Protein AF-A0A5S9MA91-F1 (afdb_monomer)

Solvent-accessible surface area (backbone atoms only — not comparable to full-atom values): 8675 Å² total; per-residue (Å²): 81,80,65,46,77,60,88,56,81,51,82,74,43,15,65,42,78,75,63,24,54,48,38,37,51,51,50,48,46,37,47,71,76,61,65,40,94,49,82,35,64,56,64,56,69,29,48,44,19,36,21,28,83,87,70,47,74,22,49,29,21,52,36,52,41,58,44,65,76,66,60,48,94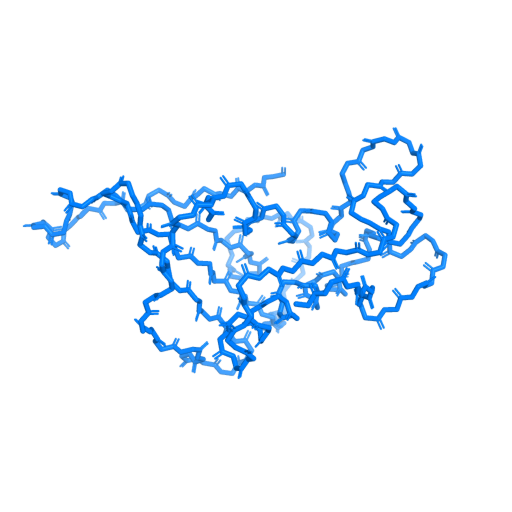,85,45,42,79,48,93,58,74,48,58,85,46,89,57,29,41,38,48,35,32,40,42,93,69,28,40,38,36,40,39,42,43,68,59,81,74,96,70,83,75,98,62,104,67,94,77,72,76,53,67,39,37,40,75,43,58,63,85,57,77,85,46,101,76,70,83,77,71,77,52,68,85,128

Organism: Bacillus safensis (NCBI:txid561879)

pLDDT: mean 78.67, std 24.26, range [30.45, 97.81]

Nearest PDB structures (foldseek):
  3kl5-assembly3_C  TM=1.006E+00  e=1.130E-16  Bacillus subtilis
  4qaw-assembly1_A  TM=1.003E+00  e=7.756E-16  Paenibacillus barcinonensis
  3kl3-assembly4_D  TM=1.000E+00  e=9.346E-16  Bacillus subtilis subsp. subtilis str. 168
  4qaw-assembly2_B  TM=1.003E+00  e=1.275E-15  Paenibacillus barcinonensis
  4qaw-assembly7_G  TM=1.002E+00  e=1.851E-15  Paenibacillus barcinonensis

Secondary structure (DSSP, 8-state):
------S---TT-TT-TTTTHHHHHHHHHHHHTS--S----S-SBSTTSSB-TTSPBPHHHHHHHHHHTTS-TT-EEE---S-SBTTEEEEEEEETTEEE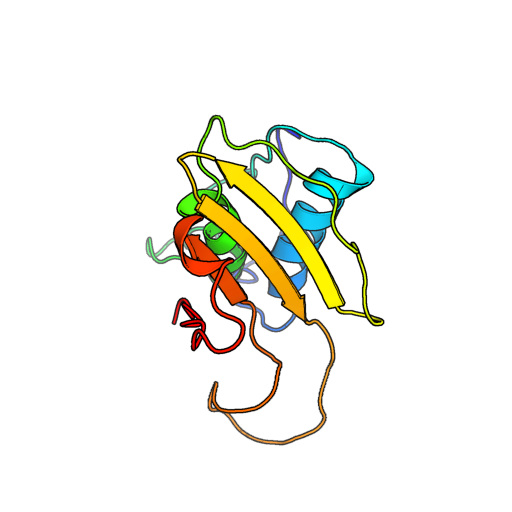EEEEE------------SSS---EEEEEEGGGGG-TT-----B---

Structure (mmCIF, N/CA/C/O backbone):
data_AF-A0A5S9MA91-F1
#
_entry.id   AF-A0A5S9MA91-F1
#
loop_
_atom_site.group_PDB
_atom_site.id
_atom_site.type_symbol
_atom_site.label_atom_id
_atom_site.label_alt_id
_atom_site.label_comp_id
_atom_site.label_asym_id
_atom_site.label_entity_id
_atom_site.label_seq_id
_atom_site.pdbx_PDB_ins_code
_atom_site.Cartn_x
_atom_site.Cartn_y
_atom_site.Cartn_z
_atom_site.occupancy
_atom_site.B_iso_or_equiv
_atom_site.auth_seq_id
_atom_site.auth_comp_id
_atom_site.auth_asym_id
_atom_site.auth_atom_id
_atom_site.pdbx_PDB_model_num
ATOM 1 N N . MET A 1 1 ? -8.076 6.305 -5.032 1.00 91.94 1 MET A N 1
ATOM 2 C CA . MET A 1 1 ? -6.918 6.538 -5.912 1.00 91.94 1 MET A CA 1
ATOM 3 C C . MET A 1 1 ? -6.776 5.333 -6.844 1.00 91.94 1 MET A C 1
ATOM 5 O O . MET A 1 1 ? -6.549 4.227 -6.361 1.00 91.94 1 MET A O 1
ATOM 9 N N . THR A 1 2 ? -7.036 5.520 -8.142 1.00 96.31 2 THR A N 1
ATOM 10 C CA . THR A 1 2 ? -7.237 4.436 -9.132 1.00 96.31 2 THR A CA 1
ATOM 11 C C . THR A 1 2 ? -6.019 4.122 -10.001 1.00 96.31 2 THR A C 1
ATOM 13 O O . THR A 1 2 ? -6.044 3.127 -10.717 1.00 96.31 2 THR A O 1
ATOM 16 N N . GLU A 1 3 ? -4.969 4.934 -9.940 1.00 96.69 3 GLU A N 1
ATOM 17 C CA . GLU A 1 3 ? -3.730 4.724 -10.683 1.00 96.69 3 GLU A CA 1
ATOM 18 C C . GLU A 1 3 ? -2.600 5.530 -10.045 1.00 96.69 3 GLU A C 1
ATOM 20 O O . GLU A 1 3 ? -2.739 6.735 -9.833 1.00 96.69 3 GLU A O 1
ATOM 25 N N . VAL A 1 4 ? -1.468 4.876 -9.777 1.00 97.81 4 VAL A N 1
ATOM 26 C CA . VAL A 1 4 ? -0.200 5.545 -9.464 1.00 97.81 4 VAL A CA 1
ATOM 27 C C . VAL A 1 4 ? 0.979 4.580 -9.602 1.00 97.81 4 VAL A C 1
ATOM 29 O O . VAL A 1 4 ? 0.840 3.364 -9.434 1.00 97.81 4 VAL A O 1
ATOM 32 N N . TYR A 1 5 ? 2.169 5.133 -9.816 1.00 95.50 5 TYR A N 1
ATOM 33 C CA . TYR A 1 5 ? 3.444 4.530 -9.434 1.00 95.50 5 TYR A CA 1
ATOM 34 C C . TYR A 1 5 ? 4.227 5.545 -8.591 1.00 95.50 5 TYR A C 1
ATOM 36 O O . TYR A 1 5 ? 4.184 6.744 -8.852 1.00 95.50 5 TYR A O 1
ATOM 44 N N . TYR A 1 6 ? 4.922 5.088 -7.552 1.00 97.00 6 TYR A N 1
ATOM 45 C CA . TYR A 1 6 ? 5.633 5.966 -6.617 1.00 97.00 6 TYR A CA 1
ATOM 46 C C . TYR A 1 6 ? 6.893 5.276 -6.069 1.00 97.00 6 TYR A C 1
ATOM 48 O O . TYR A 1 6 ? 6.843 4.073 -5.809 1.00 97.00 6 TYR A O 1
ATOM 56 N N . PRO A 1 7 ? 8.023 5.975 -5.855 1.00 96.31 7 PRO A N 1
ATOM 57 C CA . PRO A 1 7 ? 8.272 7.400 -6.118 1.00 96.31 7 PRO A CA 1
ATOM 58 C C . PRO A 1 7 ? 8.673 7.721 -7.568 1.00 96.31 7 PRO A C 1
ATOM 60 O O . PRO A 1 7 ? 8.710 8.883 -7.952 1.00 96.31 7 PRO A O 1
ATOM 63 N N . ASN A 1 8 ? 8.996 6.708 -8.372 1.00 96.75 8 ASN A N 1
ATOM 64 C CA . ASN A 1 8 ? 9.442 6.853 -9.759 1.00 96.75 8 ASN A CA 1
ATOM 65 C C . ASN A 1 8 ? 9.072 5.604 -10.581 1.00 96.75 8 ASN A C 1
ATOM 67 O O . ASN A 1 8 ? 8.638 4.582 -10.034 1.00 96.75 8 ASN A O 1
ATOM 71 N N . SER A 1 9 ? 9.287 5.683 -11.892 1.00 96.19 9 SER A N 1
ATOM 72 C CA . SER A 1 9 ? 9.141 4.585 -12.855 1.00 96.19 9 SER A CA 1
ATOM 73 C C . SER A 1 9 ? 10.485 4.155 -13.462 1.00 96.19 9 SER A C 1
ATOM 75 O O . SER A 1 9 ? 10.520 3.600 -14.560 1.00 96.19 9 SER A O 1
ATOM 77 N N . ASP A 1 10 ? 11.592 4.376 -12.743 1.00 97.50 10 ASP A N 1
ATOM 78 C CA . ASP A 1 10 ? 12.938 4.017 -13.194 1.00 97.50 10 ASP A CA 1
ATOM 79 C C . ASP A 1 10 ? 13.037 2.522 -13.515 1.00 97.50 10 ASP A C 1
ATOM 81 O O . ASP A 1 10 ? 12.526 1.667 -12.780 1.00 97.50 10 ASP A O 1
ATOM 85 N N . ASN A 1 11 ? 13.771 2.182 -14.571 1.00 95.12 11 ASN A N 1
ATOM 86 C CA . ASN A 1 11 ? 14.026 0.787 -14.914 1.00 95.12 11 ASN A CA 1
ATOM 87 C C . ASN A 1 11 ? 14.760 0.057 -13.771 1.00 95.12 11 ASN A C 1
ATOM 89 O O . ASN A 1 11 ? 15.696 0.586 -13.171 1.00 95.12 11 ASN A O 1
ATOM 93 N N . ASN A 1 12 ? 14.331 -1.179 -13.486 1.00 94.44 12 ASN A N 1
ATOM 94 C CA . ASN A 1 12 ? 14.886 -2.063 -12.448 1.00 94.44 12 ASN A CA 1
ATOM 95 C C . ASN A 1 12 ? 14.961 -1.444 -11.034 1.00 94.44 12 ASN A C 1
ATOM 97 O O . ASN A 1 12 ? 15.880 -1.727 -10.266 1.00 94.44 12 ASN A O 1
ATOM 101 N N . SER A 1 13 ? 13.997 -0.593 -10.674 1.00 94.19 13 SER A N 1
ATOM 102 C CA . SER A 1 13 ? 13.956 0.109 -9.381 1.00 94.19 13 SER A CA 1
ATOM 103 C C . SER A 1 13 ? 13.134 -0.591 -8.296 1.00 94.19 13 SER A C 1
ATOM 105 O O . SER A 1 13 ? 13.219 -0.215 -7.127 1.00 94.19 13 SER A O 1
ATOM 107 N N . ALA A 1 14 ? 12.350 -1.618 -8.639 1.00 92.88 14 ALA A N 1
ATOM 108 C CA . ALA A 1 14 ? 11.348 -2.185 -7.734 1.00 92.88 14 ALA A CA 1
ATOM 109 C C . ALA A 1 14 ? 11.909 -2.792 -6.428 1.00 92.88 14 ALA A C 1
ATOM 111 O O . ALA A 1 14 ? 11.177 -2.899 -5.440 1.00 92.88 14 ALA A O 1
ATOM 112 N N . ASP A 1 15 ? 13.194 -3.160 -6.414 1.00 92.31 15 ASP A N 1
ATOM 113 C CA . ASP A 1 15 ? 13.888 -3.750 -5.262 1.00 92.31 15 ASP A CA 1
ATOM 114 C C . ASP A 1 15 ? 14.831 -2.780 -4.530 1.00 92.31 15 ASP A C 1
ATOM 116 O O . ASP A 1 15 ? 15.489 -3.172 -3.564 1.00 92.31 15 ASP A O 1
ATOM 120 N N . ARG A 1 16 ? 14.888 -1.502 -4.936 1.00 90.06 16 ARG A N 1
ATOM 121 C CA . ARG A 1 16 ? 15.727 -0.498 -4.267 1.00 90.06 16 ARG A CA 1
ATOM 122 C C . ARG A 1 16 ? 15.269 -0.292 -2.822 1.00 90.06 16 ARG A C 1
ATOM 124 O O . ARG A 1 16 ? 14.109 0.021 -2.548 1.00 90.06 16 ARG A O 1
ATOM 131 N N . TRP A 1 17 ? 16.206 -0.412 -1.887 1.00 86.62 17 TRP A N 1
ATOM 132 C CA . TRP A 1 17 ? 15.985 -0.170 -0.463 1.00 86.62 17 TRP A CA 1
ATOM 133 C C . TRP A 1 17 ? 16.955 0.903 0.044 1.00 86.62 17 TRP A C 1
ATOM 135 O O . TRP A 1 17 ? 18.137 0.824 -0.289 1.00 86.62 17 TRP A O 1
ATOM 145 N N . PRO A 1 18 ? 16.508 1.899 0.835 1.00 90.31 18 PRO A N 1
ATOM 146 C CA . PRO A 1 18 ? 15.183 2.055 1.454 1.00 90.31 18 PRO A CA 1
ATOM 147 C C . PRO A 1 18 ? 14.112 2.719 0.568 1.00 90.31 18 PRO A C 1
ATOM 149 O O . PRO A 1 18 ? 13.025 3.000 1.061 1.00 90.31 18 PRO A O 1
ATOM 152 N N . GLU A 1 19 ? 14.377 2.964 -0.721 1.00 88.38 19 GLU A N 1
ATOM 153 C CA . GLU A 1 19 ? 13.454 3.665 -1.638 1.00 88.38 19 GLU A CA 1
ATOM 154 C C . GLU A 1 19 ? 12.033 3.068 -1.641 1.00 88.38 19 GLU A C 1
ATOM 156 O O . GLU A 1 19 ? 11.048 3.804 -1.575 1.00 88.38 19 GLU A O 1
ATOM 161 N N . ALA A 1 20 ? 11.910 1.737 -1.635 1.00 90.12 20 ALA A N 1
ATOM 162 C CA . ALA A 1 20 ? 10.619 1.050 -1.642 1.00 90.12 20 ALA A CA 1
ATOM 163 C C . ALA A 1 20 ? 9.721 1.364 -0.425 1.00 90.12 20 ALA A C 1
ATOM 165 O O . ALA A 1 20 ? 8.503 1.219 -0.539 1.00 90.12 20 ALA A O 1
ATOM 166 N N . LEU A 1 21 ? 10.273 1.838 0.705 1.00 90.25 21 LEU A N 1
ATOM 167 C CA . LEU A 1 21 ? 9.471 2.330 1.839 1.00 90.25 21 LEU A CA 1
ATOM 168 C C . LEU A 1 21 ? 8.604 3.538 1.461 1.00 90.25 21 LEU A C 1
ATOM 170 O O . LEU A 1 21 ? 7.577 3.776 2.091 1.00 90.25 21 LEU A O 1
ATOM 174 N N . GLY A 1 22 ? 8.971 4.281 0.412 1.00 92.88 22 GLY A N 1
ATOM 175 C CA . GLY A 1 22 ? 8.135 5.357 -0.117 1.00 92.88 22 GLY A CA 1
ATOM 176 C C . GLY A 1 22 ? 6.763 4.864 -0.587 1.00 92.88 22 GLY A C 1
ATOM 177 O O . GLY A 1 22 ? 5.791 5.604 -0.498 1.00 92.88 22 GLY A O 1
ATOM 178 N N . VAL A 1 23 ? 6.642 3.604 -1.024 1.00 95.81 23 VAL A N 1
ATOM 179 C CA . VAL A 1 23 ? 5.350 3.028 -1.437 1.00 95.81 23 VAL A CA 1
ATOM 180 C C . VAL A 1 23 ? 4.409 2.874 -0.248 1.00 95.81 23 VAL A C 1
ATOM 182 O O . VAL A 1 23 ? 3.241 3.243 -0.341 1.00 95.81 23 VAL A O 1
ATOM 185 N N . SER A 1 24 ? 4.894 2.333 0.870 1.00 94.12 24 SER A N 1
ATOM 186 C CA . SER A 1 24 ? 4.052 2.137 2.051 1.00 94.12 24 SER A CA 1
ATOM 187 C C . SER A 1 24 ? 3.661 3.468 2.689 1.00 94.12 24 SER 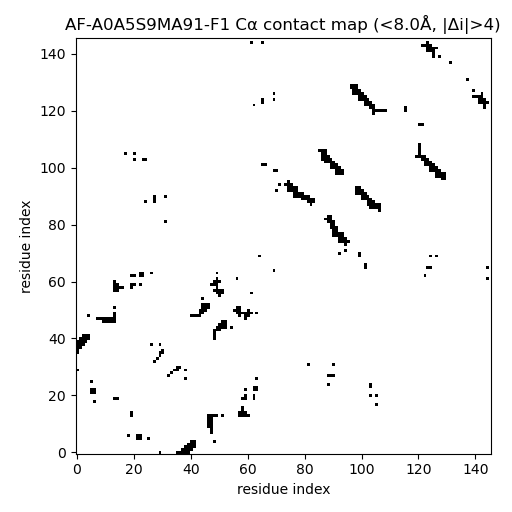A C 1
ATOM 189 O O . SER A 1 24 ? 2.509 3.627 3.085 1.00 94.12 24 SER A O 1
ATOM 191 N N . GLU A 1 25 ? 4.573 4.441 2.722 1.00 94.69 25 GLU A N 1
ATOM 192 C CA . GLU A 1 25 ? 4.274 5.816 3.133 1.00 94.69 25 GLU A CA 1
ATOM 193 C C . GLU A 1 25 ? 3.205 6.461 2.240 1.00 94.69 25 GLU A C 1
ATOM 195 O O . GLU A 1 25 ? 2.254 7.051 2.746 1.00 94.69 25 GLU A O 1
ATOM 200 N N . HIS A 1 26 ? 3.306 6.305 0.918 1.00 97.19 26 HIS A N 1
ATOM 201 C CA . HIS A 1 26 ? 2.324 6.866 -0.008 1.00 97.19 26 HIS A CA 1
ATOM 202 C C . HIS A 1 26 ? 0.932 6.238 0.174 1.00 97.19 26 HIS A C 1
ATOM 204 O O . HIS A 1 26 ? -0.080 6.943 0.150 1.00 97.19 26 HIS A O 1
ATOM 210 N N . ILE A 1 27 ? 0.864 4.925 0.431 1.00 97.06 27 ILE A N 1
ATOM 211 C CA . ILE A 1 27 ? -0.393 4.256 0.798 1.00 97.06 27 ILE A CA 1
ATOM 212 C C . ILE A 1 27 ? -0.913 4.793 2.133 1.00 97.06 27 ILE A C 1
ATOM 214 O O . ILE A 1 27 ? -2.099 5.085 2.236 1.00 97.06 27 ILE A O 1
ATOM 218 N N . HIS A 1 28 ? -0.053 4.959 3.141 1.00 95.75 28 HIS A N 1
ATOM 219 C CA . HIS A 1 28 ? -0.447 5.520 4.432 1.00 95.75 28 HIS A CA 1
ATOM 220 C C . HIS A 1 28 ? -1.077 6.909 4.274 1.00 95.75 28 HIS A C 1
ATOM 222 O O . HIS A 1 28 ? -2.207 7.102 4.717 1.00 95.75 28 HIS A O 1
ATOM 228 N N . HIS A 1 29 ? -0.412 7.834 3.577 1.00 96.50 29 HIS A N 1
ATOM 229 C CA . HIS A 1 29 ? -0.948 9.177 3.321 1.00 96.50 29 HIS A CA 1
ATOM 230 C C . HIS A 1 29 ? -2.251 9.130 2.527 1.00 96.50 29 HIS A C 1
ATOM 232 O O . HIS A 1 29 ? -3.202 9.832 2.858 1.00 96.50 29 HIS A O 1
ATOM 238 N N . SER A 1 30 ? -2.349 8.234 1.543 1.00 96.94 30 SER A N 1
ATOM 239 C CA . SER A 1 30 ? -3.595 8.030 0.796 1.00 96.94 30 SER A CA 1
ATOM 240 C C . SER A 1 30 ? -4.756 7.607 1.709 1.00 96.94 30 SER A C 1
ATOM 242 O O . SER A 1 30 ? -5.878 8.076 1.548 1.00 96.94 30 SER A O 1
ATOM 244 N N . MET A 1 31 ? -4.498 6.721 2.670 1.00 95.12 31 MET A N 1
ATOM 245 C CA . MET A 1 31 ? -5.528 6.177 3.559 1.00 95.12 31 MET A CA 1
ATOM 246 C C . MET A 1 31 ? -5.882 7.123 4.712 1.00 95.12 31 MET A C 1
ATOM 248 O O . MET A 1 31 ? -7.029 7.130 5.149 1.00 95.12 31 MET A O 1
ATOM 252 N N . VAL A 1 32 ? -4.899 7.853 5.248 1.00 94.94 32 VAL A N 1
ATOM 253 C CA . VAL A 1 32 ? -5.038 8.663 6.469 1.00 94.94 32 VAL A CA 1
ATOM 254 C C . VAL A 1 32 ? -5.328 10.130 6.169 1.00 94.94 32 VAL A C 1
ATOM 256 O O . VAL A 1 32 ? -6.187 10.699 6.828 1.00 94.94 32 VAL A O 1
ATOM 259 N N . GLU A 1 33 ? -4.638 10.735 5.200 1.00 94.31 33 GLU A N 1
ATOM 260 C CA . GLU A 1 33 ? -4.813 12.157 4.856 1.00 94.31 33 GLU A CA 1
ATOM 261 C C . GLU A 1 33 ? -5.806 12.345 3.702 1.00 94.31 33 GLU A C 1
ATOM 263 O O . GLU A 1 33 ? -6.538 13.327 3.662 1.00 94.31 33 GLU A O 1
ATOM 268 N N . GLY A 1 34 ? -5.830 11.409 2.748 1.00 93.94 34 GLY A N 1
ATOM 269 C CA . GLY A 1 34 ? -6.705 11.477 1.573 1.00 93.94 34 GLY A CA 1
ATOM 270 C C . GLY A 1 34 ? -8.057 10.777 1.723 1.00 93.94 34 GLY A C 1
ATOM 271 O O . GLY A 1 34 ? -8.844 10.806 0.781 1.00 93.94 34 GLY A O 1
ATOM 272 N N . ASP A 1 35 ? -8.300 10.092 2.847 1.00 95.50 35 ASP A N 1
ATOM 273 C CA . ASP A 1 35 ? -9.498 9.273 3.103 1.00 95.50 35 ASP A CA 1
ATOM 274 C C . ASP A 1 35 ? -9.884 8.326 1.948 1.00 95.50 35 ASP A C 1
ATOM 276 O O . ASP A 1 35 ? -11.049 7.971 1.741 1.00 95.50 35 ASP A O 1
ATOM 280 N N . PHE A 1 36 ? -8.893 7.865 1.176 1.00 97.00 36 PHE A N 1
ATOM 281 C CA . PHE A 1 36 ? -9.155 6.964 0.065 1.00 97.00 36 PHE A CA 1
ATOM 282 C C . PHE A 1 36 ? -9.600 5.589 0.568 1.00 97.00 36 PHE A C 1
ATOM 284 O O . PHE A 1 36 ? -8.974 4.977 1.428 1.00 97.00 36 PHE A O 1
ATOM 291 N N . GLN A 1 37 ? -10.636 5.043 -0.067 1.00 96.69 37 GLN A N 1
ATOM 292 C CA . GLN A 1 37 ? -11.127 3.686 0.205 1.00 96.69 37 GLN A CA 1
ATOM 293 C C . GLN A 1 37 ? -10.419 2.612 -0.637 1.00 96.69 37 GLN A C 1
ATOM 295 O O . GLN A 1 37 ? -10.530 1.418 -0.363 1.00 96.69 37 GLN A O 1
ATOM 300 N N . ALA A 1 38 ? -9.694 3.033 -1.676 1.00 95.94 38 ALA A N 1
ATOM 301 C CA . ALA A 1 38 ? -8.970 2.156 -2.584 1.00 95.94 38 ALA A CA 1
ATOM 302 C C . ALA A 1 38 ? -7.668 2.808 -3.060 1.00 95.94 38 ALA A C 1
ATOM 304 O O . ALA A 1 38 ? -7.620 4.013 -3.340 1.00 95.94 38 ALA A O 1
ATOM 305 N N . TYR A 1 39 ? -6.640 1.972 -3.195 1.00 97.69 39 TYR A N 1
ATOM 306 C CA . TYR A 1 39 ? -5.336 2.315 -3.744 1.00 97.69 39 TYR A CA 1
ATOM 307 C C . TYR A 1 39 ? -4.981 1.292 -4.819 1.00 97.69 39 TYR A C 1
ATOM 309 O O . TYR A 1 39 ? -4.800 0.111 -4.514 1.00 97.69 39 TYR A O 1
ATOM 317 N N . VAL A 1 40 ? -4.889 1.741 -6.066 1.00 97.81 40 VAL A N 1
ATOM 318 C CA . VAL A 1 40 ? -4.609 0.880 -7.216 1.00 97.81 40 VAL A CA 1
ATOM 319 C C . VAL A 1 40 ? -3.307 1.338 -7.864 1.00 97.81 40 VAL A C 1
ATOM 321 O O . VAL A 1 40 ? -3.144 2.502 -8.219 1.00 97.81 40 VAL A O 1
ATOM 324 N N . TRP A 1 41 ? -2.350 0.416 -7.950 1.00 97.75 41 TRP A N 1
ATOM 325 C CA . TRP A 1 41 ? -1.091 0.645 -8.655 1.00 97.75 41 TRP A CA 1
ATOM 326 C C . TRP A 1 41 ? -1.313 0.581 -10.166 1.00 97.75 41 TRP A C 1
ATOM 328 O O . TRP A 1 41 ? -2.271 -0.047 -10.604 1.00 97.75 41 TRP A O 1
ATOM 338 N N . TRP A 1 42 ? -0.415 1.188 -10.942 1.00 97.25 42 TRP A N 1
ATOM 339 C CA . TRP A 1 42 ? -0.437 1.151 -12.404 1.00 97.25 42 TRP A CA 1
ATOM 340 C C . TRP A 1 42 ? -0.191 -0.266 -12.966 1.00 97.25 42 TRP A C 1
ATOM 342 O O . TRP A 1 42 ? -0.988 -1.182 -12.775 1.00 97.25 42 TRP A O 1
ATOM 352 N N . TYR A 1 43 ? 0.931 -0.520 -13.639 1.00 96.94 43 TYR A N 1
ATOM 353 C CA . TYR A 1 43 ? 1.237 -1.870 -14.115 1.00 96.94 43 TYR A CA 1
ATOM 354 C C . TYR A 1 43 ? 1.640 -2.799 -12.965 1.00 96.94 43 TYR A C 1
ATOM 356 O O . TYR A 1 43 ? 2.624 -2.547 -12.266 1.00 96.94 43 TYR A O 1
ATOM 364 N N . ILE A 1 44 ? 0.895 -3.901 -12.794 1.00 96.44 44 ILE A N 1
ATOM 365 C CA . ILE A 1 44 ? 1.169 -4.914 -11.760 1.00 96.44 44 ILE A CA 1
ATOM 366 C C . ILE A 1 44 ? 2.524 -5.579 -12.016 1.00 96.44 44 ILE A C 1
ATOM 368 O O . ILE A 1 44 ? 3.364 -5.612 -11.116 1.00 96.44 44 ILE A O 1
ATOM 372 N N . ARG A 1 45 ? 2.742 -6.087 -13.237 1.00 97.38 45 ARG A N 1
ATOM 373 C CA . ARG A 1 45 ? 4.009 -6.698 -13.648 1.00 97.38 45 ARG A CA 1
ATOM 374 C C . ARG A 1 45 ? 4.849 -5.696 -14.431 1.00 97.38 45 ARG A C 1
ATOM 376 O O . ARG A 1 45 ? 4.516 -5.372 -15.570 1.00 97.38 45 ARG A O 1
ATOM 383 N N . ARG A 1 46 ? 5.905 -5.183 -13.797 1.00 96.31 46 ARG A N 1
ATOM 384 C CA . ARG A 1 46 ? 6.862 -4.252 -14.409 1.00 96.31 46 ARG A CA 1
ATOM 385 C C . ARG A 1 46 ? 8.148 -4.168 -13.591 1.00 96.31 46 ARG A C 1
ATOM 387 O O . ARG A 1 46 ? 8.115 -4.334 -12.376 1.00 96.31 46 ARG A O 1
ATOM 394 N N . SER A 1 47 ? 9.268 -3.788 -14.208 1.00 95.12 47 SER A N 1
ATOM 395 C CA . SER A 1 47 ? 10.569 -3.605 -13.527 1.00 95.12 47 SER A CA 1
ATOM 396 C C . SER A 1 47 ? 10.585 -2.583 -12.371 1.00 95.12 47 SER A C 1
ATOM 398 O O . SER A 1 47 ? 11.542 -2.543 -11.600 1.00 95.12 47 SER A O 1
ATOM 400 N N . TYR A 1 48 ? 9.553 -1.740 -12.261 1.00 95.75 48 TYR A N 1
ATOM 401 C CA . TYR A 1 48 ? 9.333 -0.773 -11.174 1.00 95.75 48 TYR A CA 1
ATOM 402 C C . TYR A 1 48 ? 8.064 -1.070 -10.349 1.00 95.75 48 TYR A C 1
ATOM 404 O O . TYR A 1 48 ? 7.714 -0.301 -9.450 1.00 95.75 48 TYR A O 1
ATOM 412 N N . GLY A 1 49 ? 7.335 -2.136 -10.688 1.00 94.94 49 GLY A N 1
ATOM 413 C CA . GLY A 1 49 ? 6.026 -2.470 -10.134 1.00 94.94 49 GLY A CA 1
ATOM 414 C C . GLY A 1 49 ? 6.086 -3.408 -8.925 1.00 94.94 49 GLY A C 1
ATOM 415 O O . GLY A 1 49 ? 7.169 -3.777 -8.460 1.00 94.94 49 GLY A O 1
ATOM 416 N N . PRO A 1 50 ? 4.921 -3.811 -8.390 1.00 96.19 50 PRO A N 1
ATOM 417 C CA . PRO A 1 50 ? 4.836 -4.749 -7.274 1.00 96.19 50 PRO A CA 1
ATOM 418 C C . PRO A 1 50 ? 5.248 -6.182 -7.637 1.00 96.19 50 PRO A C 1
ATOM 420 O O . PRO A 1 50 ? 5.668 -6.939 -6.762 1.00 96.19 50 PRO A O 1
ATOM 423 N N . MET A 1 51 ? 5.152 -6.554 -8.912 1.00 97.06 51 MET A N 1
ATOM 424 C CA . MET A 1 51 ? 5.617 -7.831 -9.442 1.00 97.06 51 MET A CA 1
ATOM 425 C C . MET A 1 51 ? 6.673 -7.573 -10.514 1.00 97.06 51 MET A C 1
ATOM 427 O O . MET A 1 51 ? 6.471 -6.763 -11.420 1.00 97.06 51 MET A O 1
ATOM 431 N N . LYS A 1 52 ? 7.809 -8.254 -10.401 1.00 94.75 52 LYS A N 1
ATOM 432 C CA . LYS A 1 52 ? 8.903 -8.179 -11.371 1.00 94.75 52 LYS A CA 1
ATOM 433 C C . LYS A 1 52 ? 8.583 -8.997 -12.623 1.00 94.75 52 LYS A C 1
ATOM 435 O O . LYS A 1 52 ? 7.661 -9.809 -12.634 1.00 94.75 52 LYS A O 1
ATOM 440 N N . GLU A 1 53 ? 9.376 -8.810 -13.676 1.00 93.81 53 GLU A N 1
ATOM 441 C CA . GLU A 1 53 ? 9.213 -9.561 -14.932 1.00 93.81 53 GLU A CA 1
ATOM 442 C C . GLU A 1 53 ? 9.473 -11.070 -14.767 1.00 93.81 53 GLU A C 1
ATOM 444 O O . GLU A 1 53 ? 8.893 -11.868 -15.495 1.00 93.81 53 GLU A O 1
ATOM 449 N N . ASP A 1 54 ? 10.266 -11.468 -13.765 1.00 94.00 54 ASP A N 1
ATOM 450 C CA . ASP A 1 54 ? 10.482 -12.870 -13.367 1.00 94.00 54 ASP A CA 1
ATOM 451 C C . ASP A 1 54 ? 9.288 -13.485 -12.598 1.00 94.00 54 ASP A C 1
ATOM 453 O O . ASP A 1 54 ? 9.331 -14.648 -12.203 1.00 94.00 54 ASP A O 1
ATOM 457 N N . GLY A 1 55 ? 8.215 -12.716 -12.370 1.00 93.81 55 GLY A N 1
ATOM 458 C CA . GLY A 1 55 ? 7.020 -13.141 -11.639 1.00 93.81 55 GLY A CA 1
ATOM 459 C C . GLY A 1 55 ? 7.155 -13.098 -10.114 1.00 93.81 55 GLY A C 1
ATOM 460 O O . GLY A 1 55 ? 6.170 -13.331 -9.410 1.00 93.81 55 GLY A O 1
ATOM 461 N N . LEU A 1 56 ? 8.332 -12.766 -9.577 1.00 94.88 56 LEU A N 1
ATOM 462 C CA . LEU A 1 56 ? 8.541 -12.635 -8.139 1.00 94.88 56 LEU A CA 1
ATOM 463 C C . LEU A 1 56 ? 8.038 -11.278 -7.626 1.00 94.88 56 LEU A C 1
ATOM 465 O O . LEU A 1 56 ? 8.009 -10.269 -8.336 1.00 94.88 56 LEU A O 1
ATOM 469 N N . ILE A 1 57 ? 7.658 -11.247 -6.350 1.00 92.81 57 ILE A N 1
ATOM 470 C CA . ILE A 1 57 ? 7.224 -10.024 -5.665 1.00 92.81 57 ILE A CA 1
ATOM 471 C C . ILE A 1 57 ? 8.449 -9.140 -5.402 1.00 92.81 57 ILE A C 1
ATOM 473 O O . ILE A 1 57 ? 9.452 -9.612 -4.865 1.00 92.81 57 ILE A O 1
ATOM 477 N N . SER A 1 58 ? 8.360 -7.860 -5.761 1.00 94.12 58 SER A N 1
ATOM 478 C CA . SER A 1 58 ? 9.418 -6.876 -5.507 1.00 94.12 58 SER A CA 1
ATOM 479 C C . SER A 1 58 ? 9.351 -6.296 -4.091 1.00 94.12 58 SER A C 1
ATOM 481 O O . SER A 1 58 ? 8.334 -6.425 -3.405 1.00 94.12 58 SER A O 1
ATOM 483 N N . LYS A 1 59 ? 10.378 -5.563 -3.642 1.00 91.19 59 LYS A N 1
ATOM 484 C CA . LYS A 1 59 ? 10.313 -4.800 -2.377 1.00 91.19 59 LYS A CA 1
ATOM 485 C C . LYS A 1 59 ? 9.160 -3.793 -2.364 1.00 91.19 59 LYS A C 1
ATOM 487 O O . LYS A 1 59 ? 8.511 -3.643 -1.327 1.00 91.19 59 LYS A O 1
ATOM 492 N N . ARG A 1 60 ? 8.835 -3.152 -3.493 1.00 95.62 60 ARG A N 1
ATOM 493 C CA . ARG A 1 60 ? 7.619 -2.321 -3.623 1.00 95.62 60 ARG A CA 1
ATOM 494 C C . ARG A 1 60 ? 6.342 -3.151 -3.438 1.00 95.62 60 ARG A C 1
ATOM 496 O O . ARG A 1 60 ? 5.442 -2.741 -2.708 1.00 95.62 60 ARG A O 1
ATOM 503 N N . GLY A 1 61 ? 6.296 -4.354 -4.011 1.00 93.88 61 GLY A N 1
ATOM 504 C CA . GLY A 1 61 ? 5.193 -5.300 -3.833 1.00 93.88 61 GLY A CA 1
ATOM 505 C C . GLY A 1 61 ? 5.019 -5.756 -2.388 1.00 93.88 61 GLY A C 1
ATOM 506 O O . GLY A 1 61 ? 3.898 -5.771 -1.885 1.00 93.88 61 GLY A O 1
ATOM 507 N N . TYR A 1 62 ? 6.116 -6.032 -1.680 1.00 94.56 62 TYR A N 1
ATOM 508 C CA . TYR A 1 62 ? 6.077 -6.314 -0.245 1.00 94.56 62 TYR A CA 1
ATOM 509 C C . TYR A 1 62 ? 5.501 -5.133 0.543 1.00 94.56 62 TYR A C 1
ATOM 511 O O . TYR A 1 62 ? 4.627 -5.342 1.381 1.00 94.56 62 TYR A O 1
ATOM 519 N N . ASN A 1 63 ? 5.884 -3.893 0.224 1.00 93.56 63 ASN A N 1
ATOM 520 C CA . ASN A 1 63 ? 5.304 -2.705 0.860 1.00 93.56 63 ASN A CA 1
ATOM 521 C C . ASN A 1 63 ? 3.777 -2.618 0.663 1.00 93.56 63 ASN A C 1
ATOM 523 O O . ASN A 1 63 ? 3.043 -2.368 1.618 1.00 93.56 63 ASN A O 1
ATOM 527 N N . MET A 1 64 ? 3.278 -2.919 -0.541 1.00 95.19 64 MET A N 1
ATOM 528 C CA . MET A 1 64 ? 1.835 -3.017 -0.811 1.00 95.19 64 MET A CA 1
ATOM 529 C C . MET A 1 64 ? 1.166 -4.210 -0.100 1.00 95.19 64 MET A C 1
ATOM 531 O O . MET A 1 64 ? -0.003 -4.143 0.298 1.00 95.19 64 MET A O 1
ATOM 535 N N . ALA A 1 65 ? 1.885 -5.322 0.066 1.00 93.19 65 ALA A N 1
ATOM 536 C CA . ALA A 1 65 ? 1.368 -6.559 0.649 1.00 93.19 65 ALA A CA 1
ATOM 537 C C . ALA A 1 65 ? 0.975 -6.406 2.127 1.00 93.19 65 ALA A C 1
ATOM 539 O O . ALA A 1 65 ? 0.006 -7.022 2.570 1.00 93.19 65 ALA A O 1
ATOM 540 N N . HIS A 1 66 ? 1.669 -5.559 2.887 1.00 89.12 66 HIS A N 1
ATOM 541 C CA . HIS A 1 66 ? 1.327 -5.280 4.289 1.00 89.12 66 HIS A CA 1
ATOM 542 C C . HIS A 1 66 ? -0.019 -4.572 4.482 1.00 89.12 66 HIS A C 1
ATOM 544 O O . HIS A 1 66 ? -0.583 -4.638 5.574 1.00 89.12 66 HIS A O 1
ATOM 550 N N . PHE A 1 67 ? -0.552 -3.933 3.442 1.00 94.19 67 PHE A N 1
ATOM 551 C CA . PHE A 1 67 ? -1.922 -3.434 3.445 1.00 94.19 67 PHE A CA 1
ATOM 552 C C . PHE A 1 67 ? -2.857 -4.505 2.877 1.00 94.19 67 PHE A C 1
ATOM 554 O O . PHE A 1 67 ? -3.693 -5.043 3.597 1.00 94.19 67 PHE A O 1
ATOM 561 N N . SER A 1 68 ? -2.651 -4.911 1.622 1.00 94.06 68 SER A N 1
ATOM 562 C CA . SER A 1 68 ? -3.585 -5.778 0.876 1.00 94.06 68 SER A CA 1
ATOM 563 C C . SER A 1 68 ? -3.812 -7.180 1.472 1.00 94.06 68 SER A C 1
ATOM 565 O O . SER A 1 68 ? -4.901 -7.751 1.337 1.00 94.06 68 SER A O 1
ATOM 567 N N . LYS A 1 69 ? -2.816 -7.763 2.157 1.00 91.38 69 LYS 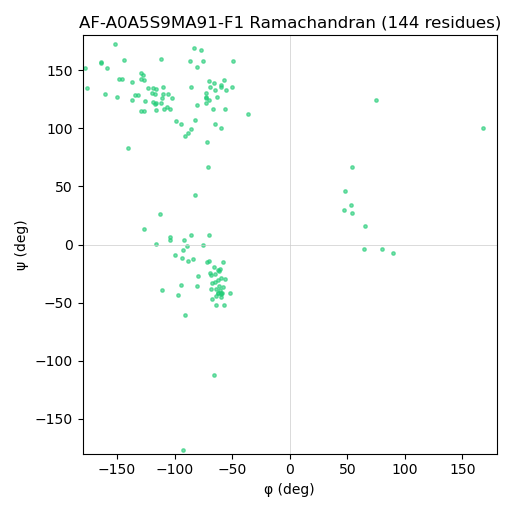A N 1
ATOM 568 C CA . LYS A 1 69 ? -2.960 -9.092 2.783 1.00 91.38 69 LYS A CA 1
ATOM 569 C C . LYS A 1 69 ? -3.700 -9.045 4.118 1.00 91.38 69 LYS A C 1
ATOM 571 O O . LYS A 1 69 ? -4.306 -10.048 4.492 1.00 91.38 69 LYS A O 1
ATOM 576 N N . PHE A 1 70 ? -3.652 -7.922 4.835 1.00 91.31 70 PHE A N 1
ATOM 577 C CA . PHE A 1 70 ? -4.169 -7.829 6.205 1.00 91.31 70 PHE A CA 1
ATOM 578 C C . PHE A 1 70 ? -5.424 -6.961 6.322 1.00 91.31 70 PHE A C 1
ATOM 580 O O . PHE A 1 70 ? -6.344 -7.346 7.039 1.00 91.31 70 PHE A O 1
ATOM 587 N N . VAL A 1 71 ? -5.495 -5.846 5.597 1.00 94.50 71 VAL A N 1
ATOM 588 C CA . VAL A 1 71 ? -6.670 -4.971 5.518 1.00 94.50 71 VAL A CA 1
ATOM 589 C C . VAL A 1 71 ? -7.557 -5.483 4.385 1.00 94.50 71 VAL A C 1
ATOM 591 O O . VAL A 1 71 ? -7.293 -5.243 3.208 1.00 94.50 71 VAL A O 1
ATOM 594 N N . ARG A 1 72 ? -8.563 -6.291 4.731 1.00 95.56 72 ARG A N 1
ATOM 595 C CA . ARG A 1 72 ? -9.454 -6.925 3.746 1.00 95.56 72 ARG A CA 1
ATOM 596 C C . ARG A 1 72 ? -10.621 -5.994 3.391 1.00 95.56 72 ARG A C 1
ATOM 598 O O . ARG A 1 72 ? -10.961 -5.130 4.198 1.00 95.56 72 ARG A O 1
ATOM 605 N N . PRO A 1 73 ? -11.263 -6.174 2.222 1.00 96.38 73 PRO A N 1
ATOM 606 C CA . PRO A 1 73 ? -12.481 -5.437 1.892 1.00 96.38 73 PRO A CA 1
ATOM 607 C C . PRO A 1 73 ? -13.517 -5.520 3.023 1.00 96.38 73 PRO A C 1
ATOM 609 O O . PRO A 1 73 ? -13.712 -6.589 3.603 1.00 96.38 73 PRO A O 1
ATOM 612 N N . GLY A 1 74 ? -14.136 -4.386 3.358 1.00 94.00 74 GLY A N 1
ATOM 613 C CA . GLY A 1 74 ? -15.068 -4.251 4.486 1.00 94.00 74 GLY A CA 1
ATOM 614 C C . GLY A 1 74 ? -14.422 -3.871 5.825 1.00 94.00 74 GLY A C 1
ATOM 615 O O . GLY A 1 74 ? -15.140 -3.589 6.780 1.00 94.00 74 GLY A O 1
ATOM 616 N N . TYR A 1 75 ? -13.088 -3.827 5.919 1.00 95.75 75 TYR A N 1
ATOM 617 C CA . TYR A 1 75 ? -12.414 -3.260 7.090 1.00 95.75 75 TYR A CA 1
ATOM 618 C C . TYR A 1 75 ? -12.602 -1.742 7.105 1.00 95.75 75 TYR A C 1
ATOM 620 O O . TYR A 1 75 ? -12.520 -1.084 6.070 1.00 95.75 75 TYR A O 1
ATOM 628 N N . VAL A 1 76 ? -12.812 -1.188 8.296 1.00 95.75 76 VAL A N 1
ATOM 629 C CA . VAL A 1 76 ? -13.008 0.247 8.511 1.00 95.75 76 VAL A CA 1
ATOM 630 C C . VAL A 1 76 ? -11.746 0.822 9.138 1.00 95.75 76 VAL A C 1
ATOM 632 O O . VAL A 1 76 ? -11.237 0.280 10.124 1.00 95.75 76 VAL A O 1
ATOM 635 N N . ARG A 1 77 ? -11.219 1.908 8.564 1.00 95.12 77 ARG A N 1
ATOM 636 C CA . ARG A 1 77 ? -10.118 2.663 9.173 1.00 95.12 77 ARG A CA 1
ATOM 637 C C . ARG A 1 77 ? -10.612 3.271 10.485 1.00 95.12 77 ARG A C 1
ATOM 639 O O . ARG A 1 77 ? -11.692 3.849 10.527 1.00 95.12 77 ARG A O 1
ATOM 646 N N . ILE A 1 78 ? -9.829 3.121 11.545 1.00 93.31 78 ILE A N 1
ATOM 647 C CA . ILE A 1 78 ? -10.114 3.726 12.850 1.00 93.31 78 ILE A CA 1
ATOM 648 C C . ILE A 1 78 ? -9.087 4.811 13.149 1.00 93.31 78 ILE A C 1
ATOM 650 O O . ILE A 1 78 ? -8.009 4.837 12.548 1.00 93.31 78 ILE A O 1
ATOM 654 N N . ASP A 1 79 ? -9.438 5.709 14.064 1.00 91.75 79 ASP A N 1
ATOM 655 C CA . ASP A 1 79 ? -8.522 6.752 14.502 1.00 91.75 79 ASP A CA 1
ATOM 656 C C . ASP A 1 79 ? -7.317 6.158 15.249 1.00 91.75 79 ASP A C 1
ATOM 658 O O . ASP A 1 79 ? -7.441 5.190 16.006 1.00 91.75 79 ASP A O 1
ATOM 662 N N . ALA A 1 80 ? -6.139 6.711 14.977 1.00 87.25 80 ALA A N 1
ATOM 663 C CA . ALA A 1 80 ? -4.867 6.324 15.573 1.00 87.25 80 ALA A CA 1
ATOM 664 C C . ALA A 1 80 ? -3.872 7.481 15.442 1.00 87.25 80 ALA A C 1
ATOM 666 O O . ALA A 1 80 ? -3.928 8.249 14.482 1.00 87.25 80 ALA A O 1
ATOM 667 N N . THR A 1 81 ? -2.908 7.572 16.363 1.00 87.62 81 THR A N 1
ATOM 668 C CA . THR A 1 81 ? -1.817 8.552 16.272 1.00 87.62 81 THR A CA 1
ATOM 669 C C . THR A 1 81 ? -1.019 8.335 14.987 1.00 87.62 81 THR A C 1
ATOM 671 O O . THR A 1 81 ? -0.173 7.445 14.917 1.00 87.62 81 THR A O 1
ATOM 674 N N . LYS A 1 82 ? -1.288 9.160 13.969 1.00 85.00 82 LYS A N 1
ATOM 675 C CA . LYS A 1 82 ? -0.771 8.982 12.604 1.00 85.00 82 LYS A CA 1
ATOM 676 C C . LYS A 1 82 ? 0.753 9.032 12.490 1.00 85.00 82 LYS A C 1
ATOM 678 O O . LYS A 1 82 ? 1.330 8.282 11.708 1.00 85.00 82 LYS A O 1
ATOM 683 N N . SER A 1 83 ? 1.400 9.873 13.297 1.00 89.50 83 SER A N 1
ATOM 684 C CA . SER A 1 83 ? 2.856 10.040 13.323 1.00 89.50 83 SER A CA 1
ATOM 685 C C . SER A 1 83 ? 3.348 10.215 14.765 1.00 89.50 83 SER A C 1
ATOM 687 O O . SER A 1 83 ? 3.506 11.351 15.213 1.00 89.50 83 SER A O 1
ATOM 689 N N . PRO A 1 84 ? 3.562 9.122 15.526 1.00 84.44 84 PRO A N 1
ATOM 690 C CA . PRO A 1 84 ? 3.988 9.207 16.926 1.00 84.44 84 PRO A CA 1
ATOM 691 C C . PRO A 1 84 ? 5.417 9.746 17.091 1.00 84.44 84 PRO A C 1
ATOM 693 O O . PRO A 1 84 ? 5.735 10.325 18.123 1.00 84.44 84 PRO A O 1
ATOM 696 N N . GLU A 1 85 ? 6.275 9.581 16.080 1.00 86.12 85 GLU A N 1
ATOM 697 C CA . GLU A 1 85 ? 7.632 10.128 16.038 1.00 86.12 85 GLU A CA 1
ATOM 698 C C . GLU A 1 85 ? 7.991 10.554 14.604 1.00 86.12 85 GLU A C 1
ATOM 700 O O . GLU A 1 85 ? 7.417 10.021 13.651 1.00 86.12 85 GLU A O 1
ATOM 705 N N . PRO A 1 86 ? 8.976 11.453 14.401 1.00 84.38 86 PRO A N 1
ATOM 706 C CA . PRO A 1 86 ? 9.440 11.802 13.061 1.00 84.38 86 PRO A CA 1
ATOM 707 C C . PRO A 1 86 ? 9.884 10.563 12.274 1.00 84.38 86 PRO A C 1
ATOM 709 O O . PRO A 1 86 ? 10.667 9.755 12.780 1.00 84.38 86 PRO A O 1
ATOM 712 N N . ASN A 1 87 ? 9.427 10.442 11.024 1.00 85.62 87 ASN A N 1
ATOM 713 C CA . ASN A 1 87 ? 9.666 9.293 10.139 1.00 85.62 87 ASN A CA 1
ATOM 714 C C . ASN A 1 87 ? 9.037 7.965 10.605 1.00 85.62 87 ASN A C 1
ATOM 716 O O . ASN A 1 87 ? 9.421 6.908 10.098 1.00 85.62 87 ASN A O 1
ATOM 720 N N . VAL A 1 88 ? 8.084 8.003 11.540 1.00 86.38 88 VAL A N 1
ATOM 721 C CA . VAL A 1 88 ? 7.276 6.844 11.936 1.00 86.38 88 VAL A CA 1
ATOM 722 C C . VAL A 1 88 ? 5.816 7.120 11.606 1.00 86.38 88 VAL A C 1
ATOM 724 O O . VAL A 1 88 ? 5.244 8.066 12.129 1.00 86.38 88 VAL A O 1
ATOM 727 N N . PHE A 1 89 ? 5.207 6.275 10.779 1.00 90.62 89 PHE A N 1
ATOM 728 C CA . PHE A 1 89 ? 3.821 6.421 10.328 1.00 90.62 89 PHE A CA 1
ATOM 729 C C . PHE A 1 89 ? 2.988 5.221 10.762 1.00 90.62 89 PHE A C 1
ATOM 731 O O . PHE A 1 89 ? 3.428 4.080 10.607 1.00 90.62 89 PHE A O 1
ATOM 738 N N . VAL A 1 90 ? 1.791 5.452 11.302 1.00 90.94 90 VAL A N 1
ATOM 739 C CA . VAL A 1 90 ? 0.935 4.387 11.846 1.00 90.94 90 VAL A CA 1
ATOM 740 C C . VAL A 1 90 ? -0.504 4.552 11.381 1.00 90.94 90 VAL A C 1
ATOM 742 O O . VAL A 1 90 ? -1.111 5.604 11.540 1.00 90.94 90 VAL A O 1
ATOM 745 N N . SER A 1 91 ? -1.073 3.481 10.834 1.00 91.31 91 SER A N 1
ATOM 746 C CA . SER A 1 91 ? -2.494 3.405 10.471 1.00 91.31 91 SER A CA 1
ATOM 747 C C . SER A 1 91 ? -3.133 2.164 11.086 1.00 91.31 91 SER A C 1
ATOM 749 O O . SER A 1 91 ? -2.476 1.126 11.218 1.00 91.31 91 SER A O 1
ATOM 751 N N . ALA A 1 92 ? -4.404 2.273 11.473 1.00 92.00 92 ALA A N 1
ATOM 752 C CA . ALA A 1 92 ? -5.143 1.200 12.123 1.00 92.00 92 ALA A CA 1
ATOM 753 C C . ALA A 1 92 ? -6.490 0.940 11.436 1.00 92.00 92 ALA A C 1
ATOM 755 O O . ALA A 1 92 ? -7.187 1.857 10.999 1.00 92.00 92 ALA A O 1
ATOM 756 N N . TYR A 1 93 ? -6.860 -0.335 11.364 1.00 93.62 93 TYR A N 1
ATOM 757 C CA . TYR A 1 93 ? -8.066 -0.814 10.695 1.00 93.62 93 TYR A CA 1
ATOM 758 C C . TYR A 1 93 ? -8.753 -1.869 11.556 1.00 93.62 93 TYR A C 1
ATOM 760 O O . TYR A 1 93 ? -8.091 -2.736 12.128 1.00 93.62 93 TYR A O 1
ATOM 768 N N . LYS A 1 94 ? -10.083 -1.831 11.616 1.00 93.19 94 LYS A N 1
ATOM 769 C CA . LYS A 1 94 ? -10.918 -2.787 12.347 1.00 93.19 94 LYS A CA 1
ATOM 770 C C . LYS A 1 94 ? -11.801 -3.560 11.373 1.00 93.19 94 LYS A C 1
ATOM 772 O O . LYS A 1 94 ? -12.458 -2.971 10.521 1.00 93.19 94 LYS A O 1
ATOM 777 N N . GLY A 1 95 ? -11.861 -4.875 11.536 1.00 92.25 95 GLY A N 1
ATOM 778 C CA . GLY A 1 95 ? -12.749 -5.744 10.764 1.00 92.25 95 GLY A CA 1
ATOM 779 C C . GLY A 1 95 ? -12.623 -7.195 11.212 1.00 92.25 95 GLY A C 1
ATOM 780 O O . GLY A 1 95 ? -11.579 -7.588 11.726 1.00 92.25 95 GLY A O 1
ATOM 781 N N . ASN A 1 96 ? -13.686 -7.989 11.058 1.00 90.62 96 ASN A N 1
ATOM 782 C CA . ASN A 1 96 ? -13.716 -9.415 11.425 1.00 90.62 96 ASN A CA 1
ATOM 783 C C . ASN A 1 96 ? -13.171 -9.710 12.838 1.00 90.62 96 ASN A C 1
ATOM 785 O O . ASN A 1 96 ? -12.341 -10.601 13.019 1.00 90.62 96 ASN A O 1
ATOM 789 N N . ASN A 1 97 ? -13.602 -8.923 13.830 1.00 88.56 97 ASN A N 1
ATOM 790 C CA . ASN A 1 97 ? -13.155 -8.999 15.231 1.00 88.56 97 ASN A CA 1
ATOM 791 C C . ASN A 1 97 ? -11.628 -8.907 15.408 1.00 88.56 97 ASN A C 1
ATOM 793 O O . ASN A 1 97 ? -11.061 -9.422 16.370 1.00 88.56 97 ASN A O 1
ATOM 797 N N . GLN A 1 98 ? -10.952 -8.252 14.467 1.00 87.12 98 GLN A N 1
ATOM 798 C CA . GLN A 1 98 ? -9.509 -8.076 14.451 1.00 87.12 98 GLN A CA 1
ATOM 799 C C . GLN A 1 98 ? -9.165 -6.606 14.252 1.00 87.12 98 GLN A C 1
ATOM 801 O O . GLN A 1 98 ? -9.865 -5.869 13.553 1.00 87.12 98 GLN A O 1
ATOM 806 N N . VAL A 1 99 ? -8.052 -6.202 14.855 1.00 89.88 99 VAL A N 1
ATOM 807 C CA . VAL A 1 99 ? -7.421 -4.909 14.603 1.00 89.88 99 VAL A CA 1
ATOM 808 C C . VAL A 1 99 ? -6.118 -5.156 13.858 1.00 89.88 99 VAL A C 1
ATOM 810 O O . VAL A 1 99 ? -5.310 -6.002 14.249 1.00 89.88 99 VAL A O 1
ATOM 813 N N . VAL A 1 100 ? -5.934 -4.442 12.756 1.00 89.00 100 VAL A N 1
ATOM 814 C CA . VAL A 1 100 ? -4.726 -4.470 11.936 1.00 89.00 100 VAL A CA 1
ATOM 815 C C . VAL A 1 100 ? -4.051 -3.123 12.074 1.00 89.00 100 VAL A C 1
ATOM 817 O O . VAL A 1 100 ? -4.647 -2.100 11.754 1.00 89.00 100 VAL A O 1
ATOM 820 N N . ILE A 1 101 ? -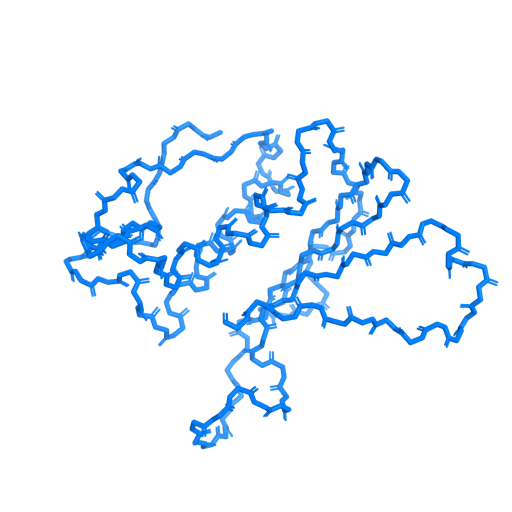2.809 -3.140 12.539 1.00 89.19 101 ILE A N 1
ATOM 821 C CA . ILE A 1 101 ? -1.964 -1.955 12.638 1.00 89.19 101 ILE A CA 1
ATOM 822 C C . ILE A 1 101 ? -0.855 -2.107 11.609 1.00 89.19 101 ILE A C 1
ATOM 824 O O . ILE A 1 101 ? -0.157 -3.123 11.613 1.00 89.19 101 ILE A O 1
ATOM 828 N N . VAL A 1 102 ? -0.693 -1.106 10.748 1.00 89.00 102 VAL A N 1
ATOM 829 C CA . VAL A 1 102 ? 0.435 -1.003 9.819 1.00 89.00 102 VAL A CA 1
ATOM 830 C C . VAL A 1 102 ? 1.326 0.136 10.289 1.00 89.00 102 VAL A C 1
ATOM 832 O O . VAL A 1 102 ? 0.882 1.286 10.327 1.00 89.00 102 VAL A O 1
ATOM 835 N N . ALA A 1 103 ? 2.562 -0.200 10.662 1.00 89.81 103 ALA A N 1
ATOM 836 C CA . ALA A 1 103 ? 3.561 0.741 11.151 1.00 89.81 103 ALA A CA 1
ATOM 837 C C . ALA A 1 103 ? 4.770 0.796 10.207 1.00 89.81 103 ALA A C 1
ATOM 839 O O . ALA A 1 103 ? 5.355 -0.233 9.848 1.00 89.81 103 ALA A O 1
ATOM 840 N N . ILE A 1 104 ? 5.145 2.013 9.825 1.00 88.25 104 ILE A N 1
ATOM 841 C CA . ILE A 1 104 ? 6.219 2.325 8.883 1.00 88.25 104 ILE A CA 1
ATOM 842 C C . ILE A 1 104 ? 7.286 3.086 9.637 1.00 88.25 104 ILE A C 1
ATOM 844 O O . ILE A 1 104 ? 6.998 4.149 10.172 1.00 88.25 104 ILE A O 1
ATOM 848 N N . ASN A 1 105 ? 8.510 2.572 9.660 1.00 89.00 105 ASN A N 1
ATOM 849 C CA . ASN A 1 105 ? 9.645 3.298 10.207 1.00 89.00 105 ASN A CA 1
ATOM 850 C C . ASN A 1 105 ? 10.660 3.574 9.101 1.00 89.00 105 ASN A C 1
ATOM 852 O O . ASN A 1 105 ? 11.243 2.648 8.538 1.00 89.00 105 ASN A O 1
ATOM 856 N N . LYS A 1 106 ? 10.862 4.856 8.803 1.00 85.69 106 LYS A N 1
ATOM 857 C CA . LYS A 1 106 ? 11.827 5.352 7.818 1.00 85.69 106 LYS A CA 1
ATOM 858 C C . LYS A 1 106 ? 13.075 5.959 8.463 1.00 85.69 106 LYS A C 1
ATOM 860 O O . LYS A 1 106 ? 13.902 6.535 7.756 1.00 85.69 106 LYS A O 1
ATOM 865 N N . LYS A 1 107 ? 13.230 5.865 9.787 1.00 80.75 107 LYS A N 1
ATOM 866 C CA . LYS A 1 107 ? 14.446 6.324 10.465 1.00 80.75 107 LYS A CA 1
ATOM 867 C C . LYS A 1 107 ? 15.655 5.563 9.930 1.00 80.75 107 LYS A C 1
ATOM 869 O O . LYS A 1 107 ? 15.625 4.349 9.778 1.00 80.75 107 LYS A O 1
ATOM 874 N N . GLN A 1 108 ? 16.738 6.284 9.666 1.00 69.69 108 GLN A N 1
ATOM 875 C CA . GLN A 1 108 ? 18.023 5.677 9.350 1.00 69.69 108 GLN A CA 1
ATOM 876 C C . GLN A 1 108 ? 18.836 5.576 10.636 1.00 69.69 108 GLN A C 1
ATOM 878 O O . GLN A 1 108 ? 19.382 6.568 11.114 1.00 69.69 108 GLN A O 1
ATOM 883 N N . TYR A 1 109 ? 18.930 4.378 11.206 1.00 59.12 109 TYR A N 1
ATOM 884 C CA . TYR A 1 109 ? 19.923 4.118 12.243 1.00 59.12 109 TYR A CA 1
ATOM 885 C C . TYR A 1 109 ? 21.272 3.845 11.570 1.00 59.12 109 TYR A C 1
ATOM 887 O O . TYR A 1 109 ? 21.396 2.920 10.768 1.00 59.12 109 TYR A O 1
ATOM 895 N N . ARG A 1 110 ? 22.289 4.663 11.870 1.00 42.62 110 ARG A N 1
ATOM 896 C CA . ARG A 1 110 ? 23.673 4.393 11.455 1.00 42.62 110 ARG A CA 1
ATOM 897 C C . ARG A 1 110 ? 24.213 3.224 12.277 1.00 42.62 110 ARG A C 1
ATOM 899 O O . ARG A 1 110 ? 24.799 3.422 13.337 1.00 42.62 110 ARG A O 1
ATOM 906 N N . SER A 1 111 ? 23.997 2.001 11.809 1.00 43.41 111 SER A N 1
ATOM 907 C CA . SER A 1 111 ? 24.742 0.824 12.259 1.00 43.41 111 SER A CA 1
ATOM 908 C C . SER A 1 111 ? 24.830 -0.196 11.127 1.00 43.41 111 SER A C 1
ATOM 910 O O . SER A 1 111 ? 23.837 -0.536 10.492 1.00 43.41 111 SER A O 1
ATOM 912 N N . GLN A 1 112 ? 26.072 -0.589 10.878 1.00 33.91 112 GLN A N 1
ATOM 913 C CA . GLN A 1 112 ? 26.609 -1.473 9.853 1.00 33.91 112 GLN A CA 1
ATOM 914 C C . GLN A 1 112 ? 25.869 -2.816 9.705 1.00 33.91 112 GLN A C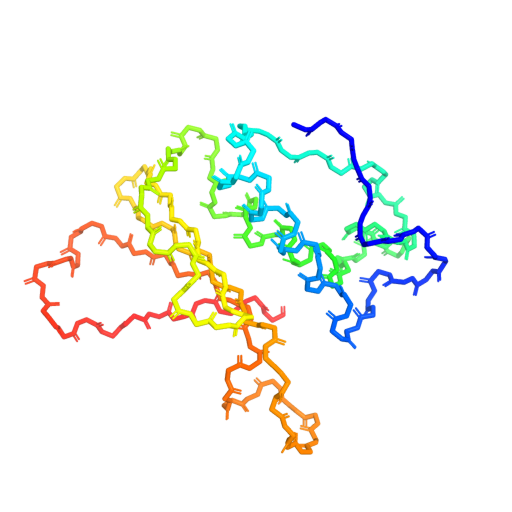 1
ATOM 916 O O . GLN A 1 112 ? 25.345 -3.365 10.668 1.00 33.91 112 GLN A O 1
ATOM 921 N N . SER A 1 113 ? 26.038 -3.403 8.517 1.00 33.88 113 SER A N 1
ATOM 922 C CA . SER A 1 113 ? 25.918 -4.827 8.169 1.00 33.88 113 SER A CA 1
ATOM 923 C C . SER A 1 113 ? 24.523 -5.447 8.068 1.00 33.88 113 SER A C 1
ATOM 925 O O . SER A 1 113 ? 23.712 -5.456 8.986 1.00 33.88 113 SER A O 1
ATOM 927 N N . ALA A 1 114 ? 24.306 -6.014 6.881 1.00 39.00 114 ALA A N 1
ATOM 928 C CA . ALA A 1 114 ? 23.297 -6.990 6.540 1.00 39.00 114 ALA A CA 1
ATOM 929 C C . ALA A 1 114 ? 23.040 -7.982 7.678 1.00 39.00 114 ALA A C 1
ATOM 931 O O . ALA A 1 114 ? 23.901 -8.783 8.011 1.00 39.00 114 ALA A O 1
ATOM 932 N N . LEU A 1 115 ? 21.847 -7.893 8.246 1.00 31.48 115 LEU A N 1
ATOM 933 C CA . LEU A 1 115 ? 20.896 -8.958 8.535 1.00 31.48 115 LEU A CA 1
ATOM 934 C C . LEU A 1 115 ? 19.682 -8.220 9.100 1.00 31.48 115 LEU A C 1
ATOM 936 O O . LEU A 1 115 ? 19.816 -7.283 9.883 1.00 31.48 115 LEU A O 1
ATOM 940 N N . CYS A 1 116 ? 18.488 -8.571 8.645 1.00 33.22 116 CYS A N 1
ATOM 941 C CA . CYS A 1 116 ? 17.245 -8.000 9.145 1.00 33.22 116 CYS A CA 1
ATOM 942 C C . CYS A 1 116 ? 16.989 -8.523 10.570 1.00 33.22 116 CYS A C 1
ATOM 944 O O . CYS A 1 116 ? 16.070 -9.307 10.772 1.00 33.22 116 CYS A O 1
ATOM 946 N N . ASP A 1 117 ? 17.828 -8.154 11.536 1.00 33.84 117 ASP A N 1
ATOM 947 C CA . ASP A 1 117 ? 17.744 -8.590 12.924 1.00 33.84 117 ASP A CA 1
ATOM 948 C C . ASP A 1 117 ? 17.992 -7.407 13.867 1.00 33.84 117 ASP A C 1
ATOM 950 O O . ASP A 1 117 ? 18.995 -6.704 13.801 1.00 33.84 117 ASP A O 1
ATOM 954 N N . ALA A 1 118 ? 17.016 -7.193 14.749 1.00 37.78 118 ALA A N 1
ATOM 955 C CA . ALA A 1 118 ? 17.122 -6.437 15.993 1.00 37.78 118 ALA A CA 1
ATOM 956 C C . ALA A 1 118 ? 17.667 -4.990 15.929 1.00 37.78 118 ALA A C 1
ATOM 958 O O . ALA A 1 118 ? 18.672 -4.667 16.554 1.00 37.78 118 ALA A O 1
ATOM 959 N N . LYS A 1 119 ? 16.909 -4.084 15.294 1.00 34.56 119 LYS A N 1
ATOM 960 C CA . LYS A 1 119 ? 16.425 -2.796 15.858 1.00 34.56 119 LYS A CA 1
ATOM 961 C C . LYS A 1 119 ? 15.862 -1.921 14.728 1.00 34.56 119 LYS A C 1
ATOM 963 O O . LYS A 1 119 ? 16.572 -1.257 13.986 1.00 34.56 119 LYS A O 1
ATOM 968 N N . TRP A 1 120 ? 14.534 -1.944 14.640 1.00 35.75 120 TRP A N 1
ATOM 969 C CA . TRP A 1 120 ? 13.650 -0.893 14.123 1.00 35.75 120 TRP A CA 1
ATOM 970 C C . TRP A 1 120 ? 13.692 -0.451 12.655 1.00 35.75 120 TRP A C 1
ATOM 972 O O . TRP A 1 120 ? 12.767 0.256 12.268 1.00 35.75 120 TRP A O 1
ATOM 982 N N . ASN A 1 121 ? 14.576 -0.945 11.788 1.00 34.28 121 ASN A N 1
ATOM 983 C CA . ASN A 1 121 ? 14.405 -0.767 10.330 1.00 34.28 121 ASN A CA 1
ATOM 984 C C . ASN A 1 121 ? 13.442 -1.804 9.721 1.00 34.28 121 ASN A C 1
ATOM 986 O O . ASN A 1 121 ? 13.723 -2.401 8.683 1.00 34.28 121 ASN A O 1
ATOM 990 N N . CYS A 1 122 ? 12.322 -2.077 10.395 1.00 43.22 122 CYS A N 1
ATOM 991 C CA . CYS A 1 122 ? 11.371 -3.110 9.999 1.00 43.22 122 CYS A CA 1
ATOM 992 C C . CYS A 1 122 ? 9.964 -2.535 9.859 1.00 43.22 122 CYS A C 1
ATOM 994 O O . CYS A 1 122 ? 9.395 -1.981 10.796 1.00 43.22 122 CYS A O 1
ATOM 996 N N . PHE A 1 123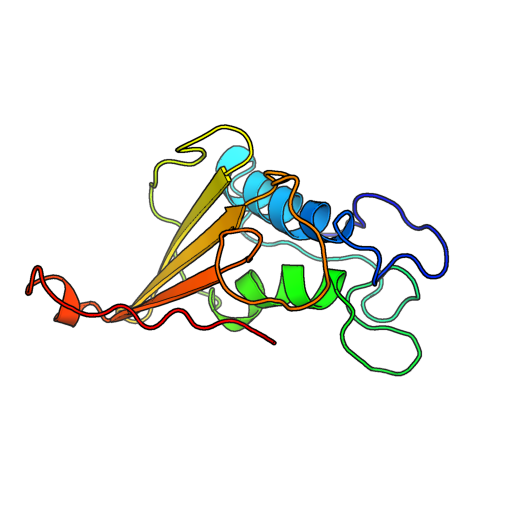 ? 9.406 -2.720 8.671 1.00 41.34 123 PHE A N 1
ATOM 997 C CA . PHE A 1 123 ? 7.995 -2.539 8.380 1.00 41.34 123 PHE A CA 1
ATOM 998 C C . PHE A 1 123 ? 7.222 -3.706 9.010 1.00 41.34 123 PHE A C 1
ATOM 1000 O O . PHE A 1 123 ? 7.571 -4.875 8.820 1.00 41.34 123 PHE A O 1
ATOM 1007 N N . ALA A 1 124 ? 6.214 -3.398 9.822 1.00 44.03 124 ALA A N 1
ATOM 1008 C CA . ALA A 1 124 ? 5.500 -4.385 10.620 1.00 44.03 124 ALA A CA 1
ATOM 1009 C C . ALA A 1 124 ? 3.991 -4.203 10.476 1.00 44.03 124 ALA A C 1
ATOM 1011 O O . ALA A 1 124 ? 3.463 -3.114 10.700 1.00 44.03 124 ALA A O 1
ATOM 1012 N N . SER A 1 125 ? 3.298 -5.300 10.163 1.00 36.25 125 SER A N 1
ATOM 1013 C CA . SER A 1 125 ? 1.848 -5.385 10.335 1.00 36.25 125 SER A CA 1
ATOM 1014 C C . SER A 1 125 ? 1.552 -6.282 11.530 1.00 36.25 125 SER A C 1
ATOM 1016 O O . SER A 1 125 ? 1.907 -7.464 11.535 1.00 36.25 125 SER A O 1
ATOM 1018 N N . ILE A 1 126 ? 0.910 -5.727 12.557 1.00 49.66 126 ILE A N 1
ATOM 1019 C CA . ILE A 1 126 ? 0.480 -6.481 13.738 1.00 49.66 126 ILE A CA 1
ATOM 1020 C C . ILE A 1 126 ? -1.018 -6.738 13.605 1.00 49.66 126 ILE A C 1
ATOM 1022 O O . ILE A 1 126 ? -1.806 -5.816 13.403 1.00 49.66 126 ILE A O 1
ATOM 1026 N N . LYS A 1 127 ? -1.403 -8.012 13.703 1.00 37.41 127 LYS A N 1
ATOM 1027 C CA . LYS A 1 127 ? -2.799 -8.451 13.731 1.00 37.41 127 LYS A CA 1
ATOM 1028 C C . LYS A 1 127 ? -3.152 -8.820 15.168 1.00 37.41 127 LYS A C 1
ATOM 1030 O O . LYS A 1 127 ? -2.552 -9.751 15.701 1.00 37.41 127 LYS A O 1
ATOM 1035 N N . MET A 1 128 ? -4.098 -8.109 15.774 1.00 41.78 128 MET A N 1
ATOM 1036 C CA . MET A 1 128 ? -4.574 -8.369 17.136 1.00 41.78 128 MET A CA 1
ATOM 1037 C C . MET A 1 128 ? -5.999 -8.931 17.106 1.00 41.78 128 MET A C 1
ATOM 1039 O O . MET A 1 128 ? -6.842 -8.442 16.354 1.00 41.78 128 MET A O 1
ATOM 1043 N N . ASP A 1 129 ? -6.254 -9.967 17.906 1.00 42.53 129 ASP A N 1
ATOM 1044 C CA . ASP A 1 129 ? -7.592 -10.520 18.145 1.00 42.53 129 ASP A CA 1
ATOM 1045 C C . ASP A 1 129 ? -8.275 -9.734 19.277 1.00 42.53 129 ASP A C 1
ATOM 1047 O O . ASP A 1 129 ? -7.648 -9.448 20.300 1.00 42.53 129 ASP A O 1
ATOM 1051 N N . TYR A 1 130 ? -9.551 -9.380 19.104 1.00 36.94 130 TYR A N 1
ATOM 1052 C CA . TYR A 1 130 ? -10.317 -8.560 20.048 1.00 36.94 130 TYR A CA 1
ATOM 1053 C C . TYR A 1 130 ? -10.349 -9.141 21.475 1.00 36.94 130 TYR A C 1
ATOM 1055 O O . TYR A 1 130 ? -10.359 -8.386 22.445 1.00 36.94 130 TYR A O 1
ATOM 1063 N N . LYS A 1 131 ? -10.277 -10.472 21.640 1.00 37.91 131 LYS A N 1
ATOM 1064 C CA . LYS A 1 131 ? -10.271 -11.104 22.977 1.00 37.91 131 LYS A CA 1
ATOM 1065 C C . LYS A 1 131 ? -8.989 -10.873 23.794 1.00 37.91 131 LYS A C 1
ATOM 1067 O O . LYS A 1 131 ? -9.001 -11.121 24.995 1.00 37.91 131 LYS A O 1
ATOM 1072 N N . GLN A 1 132 ? -7.896 -10.395 23.193 1.00 41.56 132 GLN A N 1
ATOM 1073 C CA . GLN A 1 132 ? -6.623 -10.162 23.899 1.00 41.56 132 GLN A CA 1
ATOM 1074 C C . GLN A 1 132 ? -6.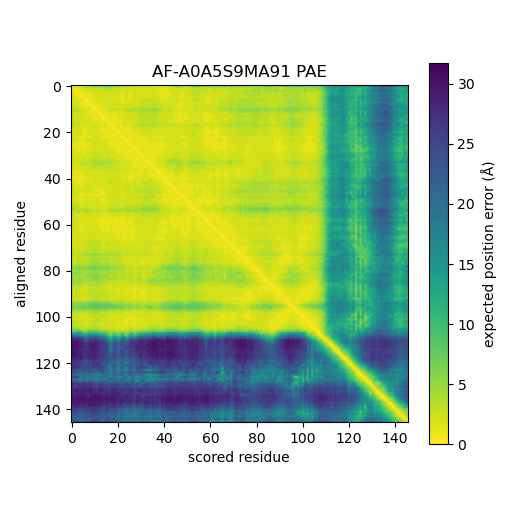491 -8.758 24.514 1.00 41.56 132 GLN A C 1
ATOM 1076 O O . GLN A 1 132 ? -5.505 -8.489 25.190 1.00 41.56 132 GLN A O 1
ATOM 1081 N N . GLN A 1 133 ? -7.484 -7.876 24.348 1.00 41.75 133 GLN A N 1
ATOM 1082 C CA . GLN A 1 133 ? -7.461 -6.528 24.938 1.00 41.75 133 GLN A CA 1
ATOM 1083 C C . GLN A 1 133 ? -7.652 -6.508 26.469 1.00 41.75 133 GLN A C 1
ATOM 1085 O O . GLN A 1 133 ? -7.349 -5.501 27.097 1.00 41.75 133 GLN A O 1
ATOM 1090 N N . GLN A 1 134 ? -8.118 -7.602 27.090 1.00 37.66 134 GLN A N 1
ATOM 1091 C CA . GLN A 1 134 ? -8.387 -7.666 28.539 1.00 37.66 134 GLN A CA 1
ATOM 1092 C C . GLN A 1 134 ? -7.213 -8.177 29.398 1.00 37.66 134 GLN A C 1
ATOM 1094 O O . GLN A 1 134 ? -7.369 -8.311 30.609 1.00 37.66 134 GLN A O 1
ATOM 1099 N N . GLN A 1 135 ? -6.035 -8.453 28.823 1.00 34.34 135 GLN A N 1
ATOM 1100 C CA . GLN A 1 135 ? -4.852 -8.849 29.600 1.00 34.34 135 GLN A CA 1
ATOM 1101 C C . GLN A 1 135 ? -3.645 -7.954 29.269 1.00 34.34 135 GLN A C 1
ATOM 1103 O O . GLN A 1 135 ? -3.135 -8.018 28.150 1.00 34.34 135 GLN A O 1
ATOM 1108 N N . PRO A 1 136 ? -3.130 -7.157 30.229 1.00 35.97 136 PRO A N 1
ATOM 1109 C CA . PRO A 1 136 ? -2.050 -6.188 30.001 1.00 35.97 136 PRO A CA 1
ATOM 1110 C C . PRO A 1 136 ? -0.663 -6.811 29.724 1.00 35.97 136 PRO A C 1
ATOM 1112 O O . PRO A 1 136 ? 0.330 -6.093 29.666 1.00 35.97 136 PRO A O 1
ATOM 1115 N N . SER A 1 137 ? -0.564 -8.133 29.537 1.00 37.50 137 SER A N 1
ATOM 1116 C CA . SER A 1 137 ? 0.699 -8.875 29.383 1.00 37.50 137 SER A CA 1
ATOM 1117 C C . SER A 1 137 ? 0.785 -9.762 28.130 1.00 37.50 137 SER A C 1
ATOM 1119 O O . SER A 1 137 ? 1.697 -10.586 28.017 1.00 37.50 137 SER A O 1
ATOM 1121 N N . ALA A 1 138 ? -0.121 -9.614 27.157 1.00 34.41 138 ALA A N 1
ATOM 1122 C CA . ALA A 1 138 ? -0.087 -10.432 25.946 1.00 34.41 138 ALA A CA 1
ATOM 1123 C C . ALA A 1 138 ? 1.164 -10.132 25.091 1.00 34.41 138 ALA A C 1
ATOM 1125 O O . ALA A 1 138 ? 1.340 -9.035 24.566 1.00 34.41 138 ALA A O 1
ATOM 1126 N N . ARG A 1 139 ? 2.049 -11.127 24.918 1.00 34.44 139 ARG A N 1
ATOM 1127 C CA . ARG A 1 139 ? 3.170 -11.055 23.965 1.00 34.44 139 ARG A CA 1
ATOM 1128 C C . ARG A 1 139 ? 2.620 -10.991 22.538 1.00 34.44 139 ARG A C 1
ATOM 1130 O O . ARG A 1 139 ? 2.211 -12.005 21.973 1.00 34.44 139 ARG A O 1
ATOM 1137 N N . TYR A 1 140 ? 2.642 -9.804 21.944 1.00 43.09 140 TYR A N 1
ATOM 1138 C CA . TYR A 1 140 ? 2.220 -9.581 20.564 1.00 43.09 140 TYR A CA 1
ATOM 1139 C C . TYR A 1 140 ? 3.220 -10.205 19.583 1.00 43.09 140 TYR A C 1
ATOM 1141 O O . TYR A 1 140 ? 4.414 -9.903 19.602 1.00 43.09 140 TYR A O 1
ATOM 1149 N N . ARG A 1 141 ? 2.742 -11.088 18.701 1.00 35.19 141 ARG A N 1
ATOM 1150 C CA . ARG A 1 141 ? 3.587 -11.727 17.684 1.00 35.19 141 ARG A CA 1
ATOM 1151 C C . ARG A 1 141 ? 3.676 -10.818 16.458 1.00 35.19 141 ARG A C 1
ATOM 1153 O O . ARG A 1 141 ? 2.764 -10.803 15.631 1.00 35.19 141 ARG A O 1
ATOM 1160 N N . LEU A 1 142 ? 4.772 -10.068 16.339 1.00 36.53 142 LEU A N 1
ATOM 1161 C CA . LEU A 1 142 ? 5.122 -9.355 15.109 1.00 36.53 142 LEU A CA 1
ATOM 1162 C C . LEU A 1 142 ? 5.200 -10.356 13.950 1.00 36.53 142 LEU A C 1
ATOM 1164 O O . LEU A 1 142 ? 6.025 -11.272 13.958 1.00 36.53 142 LEU A O 1
ATOM 1168 N N . LYS A 1 143 ? 4.318 -10.205 12.958 1.00 41.56 143 LYS A N 1
ATOM 1169 C CA . LYS A 1 143 ? 4.408 -10.959 11.707 1.00 41.56 143 LYS A CA 1
ATOM 1170 C C . LYS A 1 143 ? 5.234 -10.143 10.723 1.00 41.56 143 LYS A C 1
ATOM 1172 O O . LYS A 1 143 ? 4.710 -9.289 10.015 1.00 41.56 143 LYS A O 1
ATOM 1177 N N . TYR A 1 144 ? 6.532 -10.416 10.706 1.00 36.00 144 TYR A N 1
ATOM 1178 C CA . TYR A 1 144 ? 7.421 -9.941 9.654 1.00 36.00 144 TYR A CA 1
ATOM 1179 C C . TYR A 1 144 ? 7.139 -10.740 8.379 1.00 36.00 144 TYR A C 1
ATOM 1181 O O . TYR A 1 144 ? 7.134 -11.973 8.412 1.00 36.00 144 TYR A O 1
ATOM 1189 N N . ILE A 1 145 ? 6.887 -10.055 7.264 1.00 38.75 145 ILE A N 1
ATOM 1190 C CA . ILE A 1 145 ? 6.962 -10.687 5.947 1.00 38.75 145 ILE A CA 1
ATOM 1191 C C . ILE A 1 145 ? 8.450 -10.667 5.577 1.00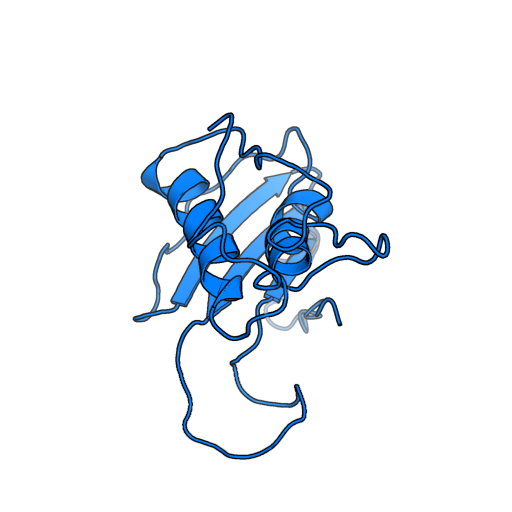 38.75 145 ILE A C 1
ATOM 1193 O O . ILE A 1 145 ? 9.005 -9.589 5.376 1.00 38.75 145 ILE A O 1
ATOM 1197 N N . ARG A 1 146 ? 9.101 -11.839 5.614 1.00 30.45 146 ARG A N 1
ATOM 1198 C CA . ARG A 1 146 ? 10.473 -12.021 5.112 1.00 30.45 146 ARG A CA 1
ATOM 1199 C C . ARG A 1 146 ? 10.472 -12.026 3.590 1.00 30.45 146 ARG A C 1
ATOM 1201 O O . ARG A 1 146 ? 9.538 -12.647 3.035 1.00 30.45 146 ARG A O 1
#

Radius of gyration: 15.75 Å; Cα contacts (8 Å, |Δi|>4): 243; chains: 1; bounding box: 42×25×45 Å

Foldseek 3Di:
DAEDAPDDQDAQCQADPPRLLRLLVVVLCCVPVVVDPDDHYHDCEHSNHQADVVRDGGSNVVSVCLCDVQVDPPWDWDDDDQDPDVQKGWTWTDDPQKIKIWIRHPDDDPDDDDDPDDDDNATWIFIDHNVPPPDPDDDTDTDGDD

Mean predicted aligned error: 9.73 Å

Sequence (146 aa):
MTEVYYPNSDNNSADRWPEALGVSEHIHHSMVEGDFQAYVWWYIRRSYGPMKEDGLISKRGYNMAHFSKFVRPGYVRIDATKSPEPNVFVSAYKGNNQVVIVAINKKQYRSQSALCDAKWNCFASIKMDYKQQQQPSARYRLKYIR

InterPro domains:
  IPR013780 Glycosyl hydrolase, all-beta [G3DSA:2.60.40.1180] (68-119)
  IPR017853 Glycoside hydrolase superfamily [SSF51445] (1-73)